Protein AF-A0A8A1M707-F1 (afdb_monomer)

Organism: Ajellomyces capsulatus (NCBI:txid5037)

Mean predicted aligned error: 14.07 Å

pLDDT: mean 77.28, std 23.11, range [34.91, 98.0]

Radius of gyration: 22.22 Å; Cα contacts (8 Å, |Δi|>4): 155; chains: 1; bounding box: 54×35×74 Å

Solvent-accessible surface area (backbone atoms only — not comparable to full-atom values): 10276 Å² total; per-residue (Å²): 144,86,86,86,76,76,74,78,73,70,74,75,63,72,81,80,70,68,80,74,73,81,79,80,71,74,72,90,76,75,74,88,76,77,89,80,77,93,82,87,88,84,88,80,98,75,93,72,82,79,76,52,84,36,64,85,64,36,61,54,48,51,66,61,47,20,67,36,50,56,71,59,46,43,52,51,53,51,47,41,33,69,76,53,28,48,83,27,64,42,47,72,78,51,57,65,58,51,51,50,41,53,47,28,63,78,66,76,47,47,52,57,92,32,72,59,15,48,57,52,17,48,52,52,35,18,47,38,22,4,50,19,37,58,71,70,72,41,88,64,45,83,88,38,77,57,4,57,56,38,18,52,52,37,46,41,27,57,70,70,36,88,59,93,70,77,112

Structure (mmCIF, N/CA/C/O backbone):
data_AF-A0A8A1M707-F1
#
_entry.id   AF-A0A8A1M707-F1
#
loop_
_atom_site.group_PDB
_atom_site.id
_atom_site.type_symbol
_atom_site.label_atom_id
_atom_site.label_alt_id
_atom_site.label_comp_id
_atom_site.label_asym_id
_atom_site.label_entity_id
_atom_site.label_seq_id
_atom_site.pdbx_PDB_ins_code
_atom_site.Cartn_x
_atom_site.Cartn_y
_atom_site.Cartn_z
_atom_site.occupancy
_atom_site.B_iso_or_equiv
_atom_site.auth_seq_id
_atom_site.auth_comp_id
_atom_site.auth_asym_id
_atom_site.auth_atom_id
_atom_site.pdbx_PDB_model_num
ATOM 1 N N . MET A 1 1 ? -24.697 -12.271 -59.886 1.00 50.50 1 MET A N 1
ATOM 2 C CA . MET A 1 1 ? -24.341 -11.002 -59.205 1.00 50.50 1 MET A CA 1
ATOM 3 C C . MET A 1 1 ? -24.352 -11.185 -57.684 1.00 50.50 1 MET A C 1
ATOM 5 O O . MET A 1 1 ? -25.236 -10.692 -57.003 1.00 50.50 1 MET A O 1
ATOM 9 N N . LYS A 1 2 ? -23.391 -11.944 -57.148 1.00 48.56 2 LYS A N 1
ATOM 10 C CA . LYS A 1 2 ? -23.202 -12.210 -55.709 1.00 48.56 2 LYS A CA 1
ATOM 11 C C . LYS A 1 2 ? -21.695 -12.336 -55.477 1.00 48.56 2 LYS A C 1
ATOM 13 O O . LYS A 1 2 ? -21.197 -13.444 -55.373 1.00 48.56 2 LYS A O 1
ATOM 18 N N . LEU A 1 3 ? -20.952 -11.233 -55.577 1.00 46.72 3 LEU A N 1
ATOM 19 C CA . LEU A 1 3 ? -19.499 -11.238 -55.313 1.00 46.72 3 LEU A CA 1
ATOM 20 C C . LEU A 1 3 ? -18.884 -9.840 -55.107 1.00 46.72 3 LEU A C 1
ATOM 22 O O . LEU A 1 3 ? -17.673 -9.692 -55.175 1.00 46.72 3 LEU A O 1
ATOM 26 N N . LEU A 1 4 ? -19.694 -8.810 -54.831 1.00 50.94 4 LEU A N 1
ATOM 27 C CA . LEU A 1 4 ? -19.220 -7.419 -54.717 1.00 50.94 4 LEU A CA 1
ATOM 28 C C . LEU A 1 4 ? -19.603 -6.734 -53.391 1.00 50.94 4 LEU A C 1
ATOM 30 O O . LEU A 1 4 ? -19.707 -5.518 -53.344 1.00 50.94 4 LEU A O 1
ATOM 34 N N . ILE A 1 5 ? -19.825 -7.493 -52.309 1.00 52.97 5 ILE A N 1
ATOM 35 C CA . ILE A 1 5 ? -20.188 -6.929 -50.984 1.00 52.97 5 ILE A CA 1
ATOM 36 C C . ILE A 1 5 ? -19.166 -7.297 -49.883 1.00 52.97 5 ILE A C 1
ATOM 38 O O . ILE A 1 5 ? -19.288 -6.867 -48.745 1.00 52.97 5 ILE A O 1
ATOM 42 N N . ILE A 1 6 ? -18.099 -8.041 -50.200 1.00 51.31 6 ILE A N 1
ATOM 43 C CA . ILE A 1 6 ? -17.113 -8.482 -49.187 1.00 51.31 6 ILE A CA 1
ATOM 44 C C . ILE A 1 6 ? -15.914 -7.517 -49.064 1.00 51.31 6 ILE A C 1
ATOM 46 O O . ILE A 1 6 ? -15.186 -7.561 -48.080 1.00 51.31 6 ILE A O 1
ATOM 50 N N . PHE A 1 7 ? -15.734 -6.572 -49.992 1.00 47.31 7 PHE A N 1
ATOM 51 C CA . PHE A 1 7 ? -14.579 -5.659 -49.966 1.00 47.31 7 PHE A CA 1
ATOM 52 C C . PHE A 1 7 ? -14.793 -4.336 -49.215 1.00 47.31 7 PHE A C 1
ATOM 54 O O . PHE A 1 7 ? -13.838 -3.588 -49.033 1.00 47.31 7 PHE A O 1
ATOM 61 N N . SER A 1 8 ? -16.000 -4.048 -48.722 1.00 45.97 8 SER A N 1
ATOM 62 C CA . SER A 1 8 ? -16.294 -2.765 -48.056 1.00 45.97 8 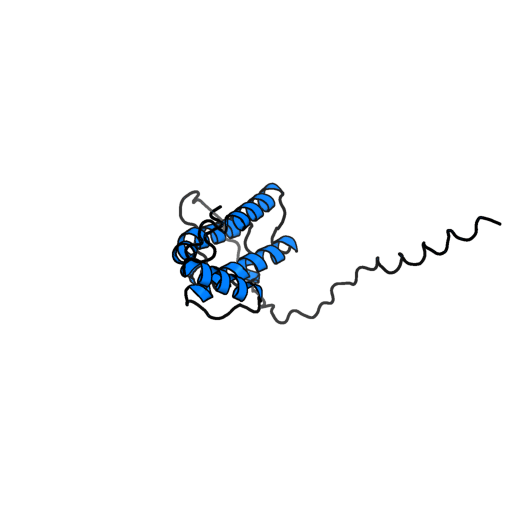SER A CA 1
ATOM 63 C C . SER A 1 8 ? -16.055 -2.762 -46.541 1.00 45.97 8 SER A C 1
ATOM 65 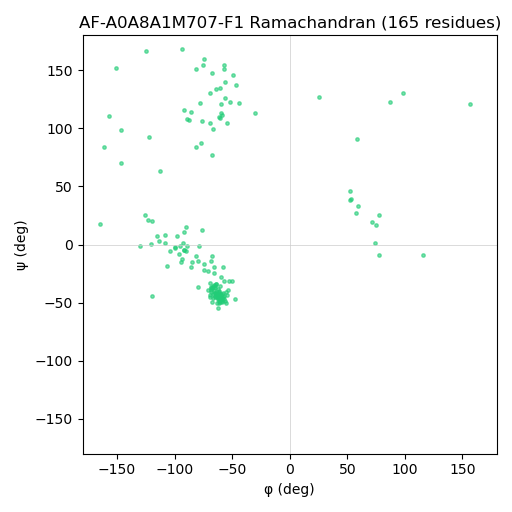O O . SER A 1 8 ? -16.158 -1.708 -45.925 1.00 45.97 8 SER A O 1
ATOM 67 N N . PHE A 1 9 ? -15.728 -3.906 -45.928 1.00 44.91 9 PHE A N 1
ATOM 68 C CA . PHE A 1 9 ? -15.484 -4.000 -44.478 1.00 44.91 9 PHE A CA 1
ATOM 69 C C . PHE A 1 9 ? -14.004 -4.099 -44.082 1.00 44.91 9 PHE A C 1
ATOM 71 O O . PHE A 1 9 ? -13.687 -4.025 -42.900 1.00 44.91 9 PHE A O 1
ATOM 78 N N . VAL A 1 10 ? -13.083 -4.214 -45.044 1.00 47.22 10 VAL A N 1
ATOM 79 C CA . VAL A 1 10 ? -11.639 -4.364 -44.764 1.00 47.22 10 VAL A CA 1
ATOM 80 C C . VAL A 1 10 ? -10.885 -3.026 -44.822 1.00 47.22 10 VAL A C 1
ATOM 82 O O . VAL A 1 10 ? -9.743 -2.931 -44.389 1.00 47.22 10 VAL A O 1
ATOM 85 N N . THR A 1 11 ? -11.519 -1.940 -45.269 1.00 49.41 11 THR A N 1
ATOM 86 C CA . THR A 1 11 ? -10.874 -0.616 -45.342 1.00 49.41 11 THR A CA 1
ATOM 87 C C . THR A 1 11 ? -11.079 0.259 -44.104 1.00 49.41 11 THR A C 1
ATOM 89 O O . THR A 1 11 ? -10.559 1.370 -44.075 1.00 49.41 11 THR A O 1
ATOM 92 N N . LEU A 1 12 ? -11.785 -0.217 -43.067 1.00 47.50 12 LEU A N 1
ATOM 93 C CA . LEU A 1 12 ? -11.987 0.546 -41.823 1.00 47.50 12 LEU A CA 1
ATOM 94 C C . LEU A 1 12 ? -11.057 0.148 -40.663 1.00 47.50 12 LEU A C 1
ATOM 96 O O . LEU A 1 12 ? -11.093 0.787 -39.618 1.00 47.50 12 LEU A O 1
ATOM 100 N N . THR A 1 13 ? -10.198 -0.862 -40.827 1.00 49.47 13 THR A N 1
ATOM 101 C CA . THR A 1 13 ? -9.296 -1.339 -39.756 1.00 49.47 13 THR A CA 1
ATOM 102 C C . THR A 1 13 ? -7.823 -0.984 -39.971 1.00 49.47 13 THR A C 1
ATOM 104 O O . THR A 1 13 ? -6.992 -1.317 -39.133 1.00 49.47 13 THR A O 1
ATOM 107 N N . ALA A 1 14 ? -7.479 -0.271 -41.048 1.00 45.66 14 ALA A N 1
ATOM 108 C CA . ALA A 1 14 ? -6.095 0.139 -41.313 1.00 45.66 14 ALA A CA 1
ATOM 109 C C . ALA A 1 14 ? -5.678 1.444 -40.601 1.00 45.66 14 ALA A C 1
ATOM 111 O O . ALA A 1 14 ? -4.489 1.705 -40.479 1.00 45.66 14 ALA A O 1
ATOM 112 N N . TRP A 1 15 ? -6.625 2.236 -40.082 1.00 43.03 15 TRP A N 1
ATOM 113 C CA . TRP A 1 15 ? -6.329 3.488 -39.363 1.00 43.03 15 TRP A CA 1
ATOM 114 C C . TRP A 1 15 ? -6.254 3.336 -37.834 1.00 43.03 15 TRP A C 1
ATOM 116 O O . TRP A 1 15 ? -5.959 4.302 -37.140 1.00 43.03 15 TRP A O 1
ATOM 126 N N . ALA A 1 16 ? -6.480 2.132 -37.298 1.00 47.78 16 ALA A N 1
ATOM 127 C CA . ALA A 1 16 ? -6.413 1.850 -35.858 1.00 47.78 16 ALA A CA 1
ATOM 128 C C . ALA A 1 16 ? -5.067 1.240 -35.406 1.00 47.78 16 ALA A C 1
ATOM 130 O O . ALA A 1 16 ? -4.935 0.825 -34.260 1.00 47.78 16 ALA A O 1
ATOM 131 N N . LEU A 1 17 ? -4.073 1.163 -36.300 1.00 48.19 17 LEU A N 1
ATOM 132 C CA . LEU A 1 17 ? -2.778 0.508 -36.058 1.00 48.19 17 LEU A CA 1
ATOM 133 C C . LEU A 1 17 ? -1.570 1.430 -36.271 1.00 48.19 17 LEU A C 1
ATOM 135 O O . LEU A 1 17 ? -0.450 0.953 -36.441 1.00 48.19 17 LEU A O 1
ATOM 139 N N . HIS A 1 18 ? -1.764 2.746 -36.222 1.00 48.06 18 HIS A N 1
ATOM 140 C CA . HIS A 1 18 ? -0.638 3.651 -36.028 1.00 48.06 18 HIS A CA 1
ATOM 141 C C . HIS A 1 18 ? -0.420 3.815 -34.522 1.00 48.06 18 HIS A C 1
ATOM 143 O O . HIS A 1 18 ? -1.247 4.461 -33.876 1.00 48.06 18 HIS A O 1
ATOM 149 N N . PRO A 1 19 ? 0.643 3.235 -33.931 1.00 49.72 19 PRO A N 1
ATOM 150 C CA . PRO A 1 19 ? 1.050 3.648 -32.602 1.00 49.72 19 PRO A CA 1
ATOM 151 C C . PRO A 1 19 ? 1.387 5.135 -32.698 1.00 49.72 19 PRO A C 1
ATOM 153 O O . PRO A 1 19 ? 2.310 5.530 -33.412 1.00 49.72 19 PRO A O 1
ATOM 156 N N . LEU A 1 20 ? 0.587 5.967 -32.034 1.00 49.66 20 LEU A N 1
ATOM 157 C CA . LEU A 1 20 ? 0.987 7.338 -31.771 1.00 49.66 20 LEU A CA 1
ATOM 158 C C . LEU A 1 20 ? 2.325 7.256 -31.021 1.00 49.66 20 LEU A C 1
ATOM 160 O O . LEU A 1 20 ? 2.398 6.525 -30.027 1.00 49.66 20 LEU A O 1
ATOM 164 N N . PRO A 1 21 ? 3.390 7.933 -31.487 1.00 51.97 21 PRO A N 1
ATOM 165 C CA . PRO A 1 21 ? 4.579 8.074 -30.665 1.00 51.97 21 PRO A CA 1
ATOM 166 C C . PRO A 1 21 ? 4.145 8.730 -29.348 1.00 51.97 21 PRO A C 1
ATOM 168 O O . PRO A 1 21 ? 3.273 9.607 -29.384 1.00 51.97 21 PRO A O 1
ATOM 171 N N . PRO A 1 22 ? 4.683 8.299 -28.194 1.00 44.97 22 PRO A N 1
ATOM 172 C CA . PRO A 1 22 ? 4.368 8.946 -26.933 1.00 44.97 22 PRO A CA 1
ATOM 173 C C . PRO A 1 22 ? 4.621 10.442 -27.099 1.00 44.97 22 PRO A C 1
ATOM 175 O O . PRO A 1 22 ? 5.696 10.867 -27.524 1.00 44.97 22 PRO A O 1
ATOM 178 N N . GLN A 1 23 ? 3.576 11.226 -26.854 1.00 40.44 23 GLN A N 1
ATOM 179 C CA . GLN A 1 23 ? 3.671 12.668 -26.817 1.00 40.44 23 GLN A CA 1
ATOM 180 C C . GLN A 1 23 ? 4.529 12.992 -25.597 1.00 40.44 23 GLN A C 1
ATOM 182 O O . GLN A 1 23 ? 4.055 12.923 -24.466 1.00 40.44 23 GLN A O 1
ATOM 187 N N . ASP A 1 24 ? 5.810 13.259 -25.848 1.00 48.66 24 ASP A N 1
ATOM 188 C CA . ASP A 1 24 ? 6.776 13.757 -24.875 1.00 48.66 24 ASP A CA 1
ATOM 189 C C . ASP A 1 24 ? 6.363 15.180 -24.489 1.00 48.66 24 ASP A C 1
ATOM 191 O O . ASP A 1 24 ? 6.833 16.191 -25.015 1.00 48.66 24 ASP A O 1
ATOM 195 N N . GLN A 1 25 ? 5.344 15.258 -23.638 1.00 42.78 25 GLN A N 1
ATOM 196 C CA . GLN A 1 25 ? 5.034 16.459 -22.900 1.00 42.78 25 GLN A CA 1
ATOM 197 C C . GLN A 1 25 ? 6.052 16.502 -21.772 1.00 42.78 25 GLN A C 1
ATOM 199 O O . GLN A 1 25 ? 5.810 15.934 -20.712 1.00 42.78 25 GLN A O 1
ATOM 204 N N . GLY A 1 26 ? 7.203 17.105 -22.094 1.00 39.25 26 GLY A N 1
ATOM 205 C CA . GLY A 1 26 ? 8.392 17.186 -21.256 1.00 39.25 26 GLY A CA 1
ATOM 206 C C . GLY A 1 26 ? 8.047 17.198 -19.776 1.00 39.25 26 GLY A C 1
ATOM 207 O O . GLY A 1 26 ? 7.405 18.124 -19.274 1.00 39.25 26 GLY A O 1
ATOM 208 N N . ASP A 1 27 ? 8.452 16.117 -19.128 1.00 41.53 27 ASP A N 1
ATOM 209 C CA . ASP A 1 27 ? 8.302 15.875 -17.711 1.00 41.53 27 ASP A CA 1
ATOM 210 C C . ASP A 1 27 ? 8.914 17.046 -16.924 1.00 41.53 27 ASP A C 1
ATOM 212 O O . ASP A 1 27 ? 10.131 17.200 -16.830 1.00 41.53 27 ASP A O 1
ATOM 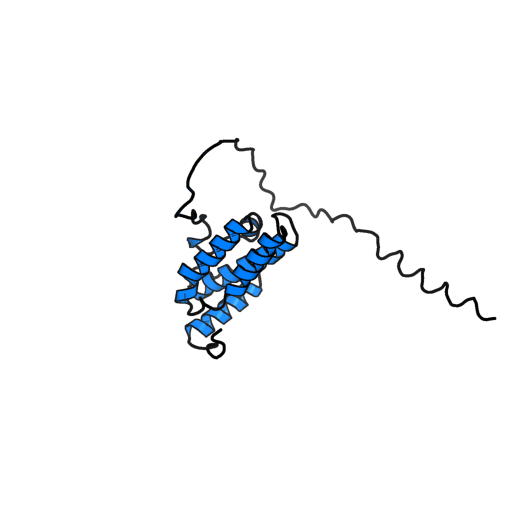216 N N . GLN A 1 28 ? 8.061 17.913 -16.371 1.00 44.41 28 GLN A N 1
ATOM 217 C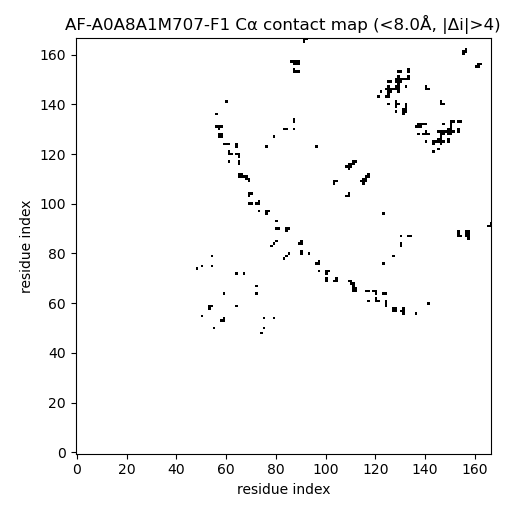 CA . GLN A 1 28 ? 8.494 18.984 -15.469 1.00 44.41 28 GLN A CA 1
ATOM 218 C C . GLN A 1 28 ? 8.840 18.465 -14.062 1.00 44.41 28 GLN A C 1
ATOM 220 O O . GLN A 1 28 ? 9.011 19.269 -13.147 1.00 44.41 28 GLN A O 1
ATOM 225 N N . THR A 1 29 ? 8.962 17.148 -13.868 1.00 41.91 29 THR A N 1
ATOM 226 C CA . THR A 1 29 ? 9.320 16.539 -12.580 1.00 41.91 29 THR A CA 1
ATOM 227 C C . THR A 1 29 ? 10.666 15.808 -12.574 1.00 41.91 29 THR A C 1
ATOM 229 O O . THR A 1 29 ? 11.049 15.252 -11.545 1.00 41.91 29 THR A O 1
ATOM 232 N N . VAL A 1 30 ? 11.465 15.896 -13.646 1.00 36.56 30 VAL A N 1
ATOM 233 C CA . VAL A 1 30 ? 12.825 15.329 -13.652 1.00 36.56 30 VAL A CA 1
ATOM 234 C C . VAL A 1 30 ? 13.797 16.216 -12.870 1.00 36.56 30 VAL A C 1
ATOM 236 O O . VAL A 1 30 ? 14.249 17.258 -13.345 1.00 36.56 30 VAL A O 1
ATOM 239 N N . ILE A 1 31 ? 14.183 15.761 -11.679 1.00 43.22 31 ILE A N 1
ATOM 240 C CA . ILE A 1 31 ? 15.410 16.205 -11.013 1.00 43.22 31 ILE A CA 1
ATOM 241 C C . ILE A 1 31 ? 16.577 15.470 -11.679 1.00 43.22 31 ILE A C 1
ATOM 243 O O . ILE A 1 31 ? 16.627 14.242 -11.690 1.00 43.22 31 ILE A O 1
ATOM 247 N N . THR A 1 32 ? 17.538 16.215 -12.225 1.00 34.97 32 THR A N 1
ATOM 248 C CA . THR A 1 32 ? 18.821 15.663 -12.676 1.00 34.97 32 THR A CA 1
ATOM 249 C C . THR A 1 32 ? 19.563 15.051 -11.489 1.00 34.97 32 THR A C 1
ATOM 251 O O . THR A 1 32 ? 20.042 15.779 -10.617 1.00 34.97 32 THR A O 1
ATOM 254 N N . VAL A 1 33 ? 19.664 13.723 -11.455 1.00 41.38 33 VAL A N 1
ATOM 255 C CA . VAL A 1 33 ? 20.485 12.997 -10.481 1.00 41.38 33 VAL A CA 1
ATOM 256 C C . VAL A 1 33 ? 21.907 12.920 -11.026 1.00 41.38 33 VAL A C 1
ATOM 258 O O . VAL A 1 33 ? 22.153 12.282 -12.048 1.00 41.38 33 VAL A O 1
ATOM 261 N N . ASN A 1 34 ? 22.845 13.581 -10.349 1.00 34.91 34 ASN A N 1
ATOM 262 C CA . ASN A 1 34 ? 24.262 13.324 -10.568 1.00 34.91 34 ASN A CA 1
ATOM 263 C C . ASN A 1 34 ? 24.597 11.932 -10.024 1.00 34.91 34 ASN A C 1
ATOM 265 O O . ASN A 1 34 ? 24.258 11.599 -8.890 1.00 34.91 34 ASN A O 1
ATOM 269 N N . GLU A 1 35 ? 25.263 11.153 -10.866 1.00 44.41 35 GLU A N 1
ATOM 270 C CA . GLU A 1 35 ? 25.795 9.818 -10.613 1.00 44.41 35 GLU A CA 1
ATOM 271 C C . GLU A 1 35 ? 26.495 9.723 -9.244 1.00 44.41 35 GLU A C 1
ATOM 273 O O . GLU A 1 35 ? 27.450 10.452 -8.965 1.00 44.41 35 GLU A O 1
ATOM 278 N N . LEU A 1 36 ? 26.021 8.817 -8.385 1.00 38.03 36 LEU A N 1
ATOM 279 C CA . LEU A 1 36 ? 26.667 8.457 -7.123 1.00 38.03 36 LEU A CA 1
ATOM 280 C C . LEU A 1 36 ? 26.961 6.953 -7.125 1.00 38.03 36 LEU A C 1
ATOM 282 O O . LEU A 1 36 ? 26.112 6.129 -6.809 1.00 38.03 36 LEU A O 1
ATOM 286 N N . ALA A 1 37 ? 28.186 6.682 -7.578 1.00 36.62 37 ALA A N 1
ATOM 287 C CA . ALA A 1 37 ? 29.118 5.588 -7.302 1.00 36.62 37 ALA A CA 1
ATOM 288 C C . ALA A 1 37 ? 28.601 4.212 -6.826 1.00 36.62 37 ALA A C 1
ATOM 290 O O . ALA A 1 37 ? 27.991 4.067 -5.769 1.00 36.62 37 ALA A O 1
ATOM 291 N N . GLU A 1 38 ? 29.048 3.184 -7.559 1.00 40.62 38 GLU A N 1
ATOM 292 C CA . GLU A 1 38 ? 29.176 1.788 -7.127 1.00 40.62 38 GLU A CA 1
ATOM 293 C C . GLU A 1 38 ? 29.851 1.639 -5.751 1.00 40.62 38 GLU A C 1
ATOM 295 O O . GLU A 1 38 ? 30.906 2.219 -5.483 1.00 40.62 38 GLU A O 1
ATOM 300 N N . GLY A 1 39 ? 29.291 0.754 -4.923 1.00 35.81 39 GLY A N 1
ATOM 301 C CA . GLY A 1 39 ? 29.905 0.267 -3.692 1.00 35.81 39 GLY A CA 1
ATOM 302 C C . GLY A 1 39 ? 29.322 -1.085 -3.283 1.00 35.81 39 GLY A C 1
ATOM 303 O O . GLY A 1 39 ? 28.158 -1.192 -2.923 1.00 35.81 39 GLY A O 1
ATOM 304 N N . THR A 1 40 ? 30.151 -2.116 -3.388 1.00 38.62 40 THR A N 1
ATOM 305 C CA . THR A 1 40 ? 29.900 -3.548 -3.180 1.00 38.62 40 THR A CA 1
ATOM 306 C C . THR A 1 40 ? 29.778 -3.996 -1.711 1.00 38.62 40 THR A C 1
ATOM 308 O O . THR A 1 40 ? 30.500 -3.482 -0.860 1.00 38.62 40 THR A O 1
ATOM 311 N N . ASN A 1 41 ? 29.042 -5.104 -1.526 1.00 41.97 41 ASN A N 1
ATOM 312 C CA . ASN A 1 41 ? 29.206 -6.213 -0.559 1.00 41.97 41 ASN A CA 1
ATOM 313 C C . ASN A 1 41 ? 28.398 -6.278 0.758 1.00 41.97 41 ASN A C 1
ATOM 315 O O . ASN A 1 41 ? 28.445 -5.399 1.610 1.00 41.97 41 ASN A O 1
ATOM 319 N N . ASP A 1 42 ? 27.833 -7.485 0.892 1.00 38.69 42 ASP A N 1
ATOM 320 C CA . ASP A 1 42 ? 27.721 -8.387 2.046 1.00 38.69 42 ASP A CA 1
ATOM 321 C C . ASP A 1 42 ? 26.580 -8.307 3.075 1.00 38.69 42 ASP A C 1
ATOM 323 O O . ASP A 1 42 ? 26.382 -7.341 3.806 1.00 38.69 42 ASP A O 1
ATOM 327 N N . ASP A 1 43 ? 25.923 -9.473 3.155 1.00 37.94 43 ASP A N 1
ATOM 328 C CA . ASP A 1 43 ? 25.496 -10.192 4.352 1.00 37.94 43 ASP A CA 1
ATOM 329 C C . ASP A 1 43 ? 24.560 -9.488 5.334 1.00 37.94 43 ASP A C 1
ATOM 331 O O . ASP A 1 43 ? 24.989 -8.938 6.342 1.00 37.94 43 ASP A O 1
ATOM 335 N N . ASN A 1 44 ? 23.246 -9.655 5.125 1.00 35.72 44 ASN A N 1
ATOM 336 C CA . ASN A 1 44 ? 22.305 -9.909 6.227 1.00 35.72 44 ASN A CA 1
ATOM 337 C C . ASN A 1 44 ? 20.978 -10.505 5.730 1.00 35.72 44 ASN A C 1
ATOM 339 O O . ASN A 1 44 ? 19.959 -9.839 5.551 1.00 35.72 44 ASN A O 1
ATOM 343 N N . PHE A 1 45 ? 20.992 -11.823 5.550 1.00 43.56 45 PHE A N 1
ATOM 344 C CA . PHE A 1 45 ? 19.803 -12.664 5.476 1.00 43.56 45 PHE A CA 1
ATOM 345 C C . PHE A 1 45 ? 19.327 -12.963 6.911 1.00 43.56 45 PHE A C 1
ATOM 347 O O . PHE A 1 45 ? 19.754 -13.957 7.482 1.00 43.56 45 PHE A O 1
ATOM 354 N N . TYR A 1 46 ? 18.540 -12.050 7.507 1.00 37.22 46 TYR A N 1
ATOM 355 C CA . TYR A 1 46 ? 17.511 -12.214 8.567 1.00 37.22 46 TYR A CA 1
ATOM 356 C C . TYR A 1 46 ? 17.308 -10.879 9.329 1.00 37.22 46 TYR A C 1
ATOM 358 O O . TYR A 1 46 ? 18.211 -10.417 10.015 1.00 37.22 46 TYR A O 1
ATOM 366 N N . GLY A 1 47 ? 16.087 -10.322 9.331 1.00 39.53 47 GLY A N 1
ATOM 367 C CA . GLY A 1 47 ? 15.534 -9.742 10.571 1.00 39.53 47 GLY A CA 1
ATOM 368 C C . GLY A 1 47 ? 15.238 -8.241 10.691 1.00 39.53 47 GLY A C 1
ATOM 369 O O . GLY A 1 47 ? 14.566 -7.881 11.651 1.00 39.53 47 GLY A O 1
ATOM 370 N N . THR A 1 48 ? 15.625 -7.368 9.762 1.00 37.69 48 THR A N 1
ATOM 371 C CA . THR A 1 48 ? 15.187 -5.956 9.776 1.00 37.69 48 THR A CA 1
ATOM 372 C C . THR A 1 48 ? 15.046 -5.462 8.345 1.00 37.69 48 THR A C 1
ATOM 374 O O . THR A 1 48 ? 16.045 -5.102 7.726 1.00 37.69 48 THR A O 1
ATOM 377 N N . ASN A 1 49 ? 13.829 -5.444 7.791 1.00 43.97 49 ASN A N 1
ATOM 378 C CA . ASN A 1 49 ? 13.605 -4.624 6.601 1.00 43.97 49 ASN A CA 1
ATOM 379 C C . ASN A 1 49 ? 13.922 -3.187 7.010 1.00 43.97 49 ASN A C 1
ATOM 381 O O . ASN A 1 49 ? 13.293 -2.720 7.967 1.00 43.97 49 ASN A O 1
ATOM 385 N N . PRO A 1 50 ? 14.879 -2.495 6.370 1.00 47.78 50 PRO A N 1
ATOM 386 C CA . PRO A 1 50 ? 15.007 -1.071 6.592 1.00 47.78 50 PRO A CA 1
ATOM 387 C C . PRO A 1 50 ? 13.662 -0.469 6.199 1.00 47.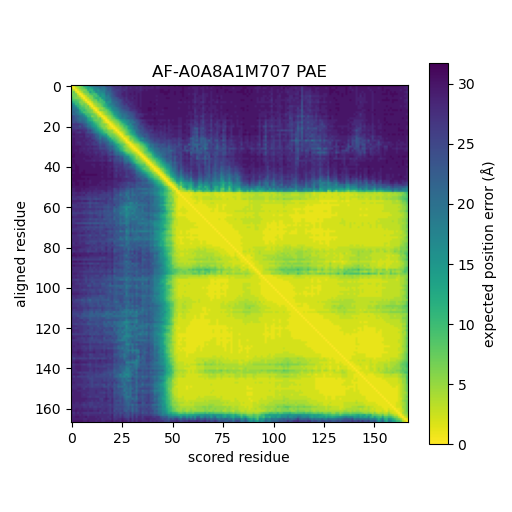78 50 PRO A C 1
ATOM 389 O O . PRO A 1 50 ? 13.234 -0.554 5.049 1.00 47.78 50 PRO A O 1
ATOM 392 N N . VAL A 1 51 ? 12.948 0.027 7.203 1.00 55.50 51 VAL A N 1
ATOM 393 C CA . VAL A 1 51 ? 11.781 0.861 6.990 1.00 55.50 51 VAL A CA 1
ATOM 394 C C . VAL A 1 51 ? 12.318 2.069 6.239 1.00 55.50 51 VAL A C 1
ATOM 396 O O . VAL A 1 51 ? 13.119 2.829 6.782 1.00 55.50 51 VAL A O 1
ATOM 399 N N . ASP A 1 52 ? 11.975 2.169 4.959 1.00 67.25 52 ASP A N 1
ATOM 400 C CA . ASP A 1 52 ? 12.401 3.297 4.144 1.00 67.25 52 ASP A CA 1
ATOM 401 C C . ASP A 1 52 ? 11.697 4.559 4.658 1.00 67.25 52 ASP A C 1
ATOM 403 O O . ASP A 1 52 ? 10.575 4.477 5.166 1.00 67.25 52 ASP A O 1
ATOM 407 N N . GLY A 1 53 ? 12.337 5.726 4.568 1.00 75.00 53 GLY A N 1
ATOM 408 C CA . GLY A 1 53 ? 11.936 6.909 5.350 1.00 75.00 53 GLY A CA 1
ATOM 409 C C . GLY A 1 53 ? 10.455 7.309 5.225 1.00 75.00 53 GLY A C 1
ATOM 410 O O . GLY A 1 53 ? 9.859 7.788 6.188 1.00 75.00 53 GLY A O 1
ATOM 411 N N . CYS A 1 54 ? 9.831 7.057 4.070 1.00 89.31 54 CYS A N 1
ATOM 412 C CA . CYS A 1 54 ? 8.429 7.388 3.804 1.00 89.31 54 CYS A CA 1
ATOM 413 C C . CYS A 1 54 ? 7.404 6.392 4.394 1.00 89.31 54 CYS A C 1
ATOM 415 O O . CYS A 1 54 ? 6.213 6.705 4.475 1.00 89.31 54 CYS A O 1
ATOM 417 N N . TRP A 1 55 ? 7.830 5.197 4.823 1.00 91.94 55 TRP A N 1
ATOM 418 C CA . TRP A 1 55 ? 6.932 4.143 5.314 1.00 91.94 55 TRP A CA 1
ATOM 419 C C . TRP A 1 55 ? 6.340 4.495 6.680 1.00 91.94 55 TRP A C 1
ATOM 421 O O . TRP A 1 55 ? 5.168 4.222 6.940 1.00 91.94 55 TRP A O 1
ATOM 431 N N . GLU A 1 56 ? 7.134 5.104 7.566 1.00 87.69 56 GLU A N 1
ATOM 432 C CA . GLU A 1 56 ? 6.681 5.446 8.919 1.00 87.69 56 GLU A CA 1
ATOM 433 C C . GLU A 1 56 ? 5.634 6.558 8.922 1.00 87.69 56 GLU A C 1
ATOM 435 O O . GLU A 1 56 ? 4.735 6.578 9.767 1.00 87.69 56 GLU A O 1
ATOM 440 N N . THR A 1 57 ? 5.754 7.486 7.980 1.00 89.38 57 THR A N 1
ATOM 441 C CA . THR A 1 57 ? 4.838 8.615 7.829 1.00 89.38 57 THR A CA 1
ATOM 442 C C . THR A 1 57 ? 3.687 8.316 6.872 1.00 89.38 57 THR A C 1
ATOM 444 O O . THR A 1 57 ? 2.774 9.135 6.775 1.00 89.38 57 THR A O 1
ATOM 447 N N . LEU A 1 58 ? 3.690 7.143 6.217 1.00 93.62 58 LEU A N 1
ATOM 448 C CA . LEU A 1 58 ? 2.725 6.761 5.178 1.00 93.62 58 LEU A CA 1
ATOM 449 C C . LEU A 1 58 ? 2.629 7.817 4.064 1.00 93.62 58 LEU A C 1
ATOM 451 O O . LEU A 1 58 ? 1.546 8.152 3.575 1.00 93.62 58 LEU A O 1
ATOM 455 N N . ASP A 1 59 ? 3.788 8.367 3.703 1.00 94.19 59 ASP A N 1
ATOM 456 C CA . ASP A 1 59 ? 3.933 9.490 2.778 1.00 94.19 59 ASP A CA 1
ATOM 457 C C . ASP A 1 59 ? 4.760 9.117 1.544 1.00 94.19 59 ASP A C 1
ATOM 459 O O . ASP A 1 59 ? 5.258 9.999 0.851 1.00 94.19 59 ASP A O 1
ATOM 463 N N . CYS A 1 60 ? 4.901 7.825 1.227 1.00 95.38 60 CYS A N 1
ATOM 464 C CA . CYS A 1 60 ? 5.597 7.443 0.001 1.00 95.38 60 CYS A CA 1
ATOM 465 C C . CYS A 1 60 ? 4.850 8.030 -1.204 1.00 95.38 60 CYS A C 1
ATOM 467 O O . CYS A 1 60 ? 3.619 7.994 -1.285 1.00 95.38 60 CYS A O 1
ATOM 469 N N . SER A 1 61 ? 5.573 8.612 -2.139 1.00 94.62 61 SER A N 1
ATOM 470 C CA . SER A 1 61 ? 5.032 9.037 -3.422 1.00 94.62 61 SER A CA 1
ATOM 471 C C . SER A 1 61 ? 4.779 7.830 -4.324 1.00 94.62 61 SER A C 1
ATOM 473 O O . SER A 1 61 ? 5.379 6.762 -4.156 1.00 94.62 61 SER A O 1
ATOM 475 N N . LEU A 1 62 ? 3.918 8.008 -5.328 1.00 95.69 62 LEU A N 1
ATOM 476 C CA . LEU A 1 62 ? 3.748 7.044 -6.410 1.00 95.69 62 LEU A CA 1
ATOM 477 C C . LEU A 1 62 ? 5.094 6.581 -6.985 1.00 95.69 62 LEU A C 1
ATOM 479 O O . LEU A 1 62 ? 5.299 5.381 -7.128 1.00 95.69 62 LEU A O 1
ATOM 483 N N . THR A 1 63 ? 6.007 7.512 -7.273 1.00 94.12 63 THR A N 1
ATOM 484 C CA . THR A 1 63 ? 7.314 7.214 -7.877 1.00 94.12 63 THR A CA 1
ATOM 485 C C . THR A 1 63 ? 8.200 6.385 -6.951 1.00 94.12 63 THR A C 1
ATOM 487 O O . THR A 1 63 ? 8.818 5.427 -7.406 1.00 94.12 63 THR A O 1
ATOM 490 N N . GLU A 1 64 ? 8.228 6.689 -5.650 1.00 95.00 64 GLU A N 1
ATOM 491 C CA . GLU A 1 64 ? 8.983 5.888 -4.676 1.00 95.00 64 GLU A CA 1
ATOM 492 C C . GLU A 1 64 ? 8.440 4.461 -4.589 1.00 95.00 64 GLU A C 1
ATOM 494 O O . GLU A 1 64 ? 9.215 3.509 -4.591 1.00 95.00 64 GLU A O 1
ATOM 499 N N . ILE A 1 65 ? 7.113 4.287 -4.578 1.00 96.31 65 ILE A N 1
ATOM 500 C CA . ILE A 1 65 ? 6.509 2.948 -4.570 1.00 96.31 65 ILE A CA 1
ATOM 501 C C . ILE A 1 65 ? 6.759 2.222 -5.896 1.00 96.31 65 ILE A C 1
ATOM 503 O O . ILE A 1 65 ? 7.019 1.017 -5.896 1.00 96.31 65 ILE A O 1
ATOM 507 N N . GLU A 1 66 ? 6.660 2.922 -7.026 1.00 96.38 66 GLU A N 1
ATOM 508 C CA . GLU A 1 66 ? 6.876 2.382 -8.371 1.00 96.38 66 GLU A CA 1
ATOM 509 C C . GLU A 1 66 ? 8.301 1.840 -8.524 1.00 96.38 66 GLU A C 1
ATOM 511 O O . GLU A 1 66 ? 8.472 0.712 -8.988 1.00 96.38 66 GLU A O 1
ATOM 516 N N . ALA A 1 67 ? 9.288 2.575 -8.007 1.00 94.75 67 ALA A N 1
ATOM 517 C CA . ALA A 1 67 ? 10.689 2.175 -7.996 1.00 94.75 67 ALA A CA 1
ATOM 518 C C . ALA A 1 67 ? 10.975 0.944 -7.114 1.00 94.75 67 ALA A C 1
ATOM 520 O O . ALA A 1 67 ? 11.992 0.272 -7.306 1.00 94.75 67 ALA A O 1
ATOM 521 N N . MET A 1 68 ? 10.091 0.605 -6.164 1.00 94.25 68 MET A N 1
ATOM 522 C CA . MET A 1 68 ? 10.255 -0.599 -5.346 1.00 94.25 68 MET A CA 1
ATOM 523 C C . MET A 1 68 ? 10.181 -1.862 -6.203 1.00 94.25 68 MET A C 1
ATOM 525 O O . MET A 1 68 ? 9.230 -2.082 -6.959 1.00 94.25 68 MET A O 1
ATOM 529 N N . SER A 1 69 ? 11.125 -2.774 -5.965 1.00 93.56 69 SER A N 1
ATOM 530 C CA . SER A 1 69 ? 10.985 -4.163 -6.397 1.00 93.56 69 SER A CA 1
ATOM 531 C C . SER A 1 69 ? 9.707 -4.786 -5.809 1.00 93.56 69 SER A C 1
ATOM 533 O O . SER A 1 69 ? 9.247 -4.385 -4.736 1.00 93.56 69 SER A O 1
ATOM 535 N N . MET A 1 70 ? 9.137 -5.803 -6.468 1.00 94.38 70 MET A N 1
ATOM 536 C CA . MET A 1 70 ? 7.985 -6.529 -5.911 1.00 94.38 70 MET A CA 1
ATOM 537 C C . MET A 1 70 ? 8.248 -7.074 -4.490 1.00 94.38 70 MET A C 1
ATOM 539 O O . MET A 1 70 ? 7.382 -6.878 -3.638 1.00 94.38 70 MET A O 1
ATOM 543 N N . PRO A 1 71 ? 9.417 -7.678 -4.175 1.00 94.75 71 PRO A N 1
ATOM 544 C CA . PRO A 1 71 ? 9.761 -8.039 -2.798 1.00 94.75 71 PRO A CA 1
ATOM 545 C C . PRO A 1 71 ? 9.707 -6.860 -1.818 1.00 94.75 71 PRO A C 1
ATOM 547 O O . PRO A 1 71 ? 9.033 -6.953 -0.798 1.00 94.75 71 PRO A O 1
ATOM 550 N N . SER A 1 72 ? 10.345 -5.729 -2.135 1.00 94.06 72 SER A N 1
ATOM 551 C CA . SER A 1 72 ? 10.339 -4.541 -1.265 1.00 94.06 72 SER A CA 1
ATOM 552 C C . SER A 1 72 ? 8.922 -3.998 -1.057 1.00 94.06 72 SER A C 1
ATOM 554 O O . SER A 1 72 ? 8.537 -3.656 0.059 1.00 94.06 72 SER A O 1
ATOM 556 N N . ARG A 1 73 ? 8.107 -3.988 -2.118 1.00 95.19 73 ARG A N 1
ATOM 557 C CA . ARG A 1 73 ? 6.707 -3.556 -2.060 1.00 95.19 73 ARG A CA 1
ATOM 558 C C . ARG A 1 73 ? 5.844 -4.501 -1.218 1.00 95.19 73 ARG A C 1
ATOM 560 O O . ARG A 1 73 ? 4.945 -4.037 -0.521 1.00 95.19 73 ARG A O 1
ATOM 567 N N . LEU A 1 74 ? 6.113 -5.810 -1.254 1.00 95.25 74 LEU A N 1
ATOM 568 C CA . LEU A 1 74 ? 5.450 -6.784 -0.381 1.00 95.25 74 LEU A CA 1
ATOM 569 C C . LEU A 1 74 ? 5.766 -6.502 1.088 1.00 95.25 74 LEU A C 1
ATOM 571 O O . LEU A 1 74 ? 4.863 -6.510 1.922 1.00 95.25 74 LEU A O 1
ATOM 575 N N . GLU A 1 75 ? 7.029 -6.226 1.399 1.00 93.56 75 GLU A N 1
ATOM 576 C CA . GLU A 1 75 ? 7.442 -5.888 2.759 1.00 93.56 75 GLU A CA 1
ATOM 577 C C . GLU A 1 75 ? 6.816 -4.572 3.238 1.00 93.56 75 GLU A C 1
ATOM 579 O O . GLU A 1 75 ? 6.380 -4.499 4.387 1.00 93.56 75 GLU A O 1
ATOM 584 N N . PHE A 1 76 ? 6.637 -3.584 2.354 1.00 93.88 76 PHE A N 1
ATOM 585 C CA . PHE A 1 76 ? 5.898 -2.362 2.685 1.00 93.88 76 PHE A CA 1
ATOM 586 C C . PHE A 1 76 ? 4.433 -2.644 3.040 1.00 93.88 76 PHE A C 1
ATOM 588 O O . PHE A 1 76 ? 3.928 -2.179 4.064 1.00 93.88 76 PHE A O 1
ATOM 595 N N . VAL A 1 77 ? 3.746 -3.453 2.230 1.00 93.50 77 VAL A N 1
ATOM 596 C CA . VAL A 1 77 ? 2.350 -3.839 2.488 1.00 93.50 77 VAL A CA 1
ATOM 597 C C . VAL A 1 77 ? 2.222 -4.599 3.811 1.00 93.50 77 VAL A C 1
ATOM 599 O O . VAL A 1 77 ? 1.332 -4.292 4.607 1.00 93.50 77 VAL A O 1
ATOM 602 N N . LYS A 1 78 ? 3.132 -5.538 4.096 1.00 91.62 78 LYS A N 1
ATOM 603 C CA . LYS A 1 78 ? 3.161 -6.258 5.378 1.00 91.62 78 LYS A CA 1
ATOM 604 C C . LYS A 1 78 ? 3.430 -5.328 6.557 1.00 91.62 78 LYS A C 1
ATOM 606 O O . LYS A 1 78 ? 2.788 -5.473 7.599 1.00 91.62 78 LYS A O 1
ATOM 611 N N . TYR A 1 79 ? 4.345 -4.371 6.396 1.00 91.38 79 TYR A N 1
ATOM 612 C CA . TYR A 1 79 ? 4.625 -3.355 7.408 1.00 91.38 79 TYR A CA 1
ATOM 613 C C . TYR A 1 79 ? 3.364 -2.542 7.722 1.00 91.38 79 TYR A C 1
ATOM 615 O O . TYR A 1 79 ? 2.990 -2.432 8.890 1.00 91.38 79 TYR A O 1
ATOM 623 N N . MET A 1 80 ? 2.659 -2.041 6.701 1.00 91.69 80 MET A N 1
ATOM 624 C CA . MET A 1 80 ? 1.399 -1.319 6.898 1.00 91.69 80 MET A CA 1
ATOM 625 C C . MET A 1 80 ? 0.354 -2.183 7.607 1.00 91.69 80 MET A C 1
ATOM 627 O O . MET A 1 80 ? -0.232 -1.733 8.592 1.00 91.69 80 MET A O 1
ATOM 631 N N . SER A 1 81 ? 0.152 -3.423 7.148 1.00 88.94 81 SER A N 1
ATOM 632 C CA . SER A 1 81 ? -0.806 -4.357 7.752 1.00 88.94 81 SER A CA 1
ATOM 633 C C . SER A 1 81 ? -0.531 -4.571 9.244 1.00 88.94 81 SER A C 1
ATOM 635 O O . SER A 1 81 ? -1.421 -4.383 10.074 1.00 88.94 81 SER A O 1
ATOM 637 N N . THR A 1 82 ? 0.729 -4.850 9.585 1.00 87.00 82 THR A N 1
ATOM 638 C CA . THR A 1 82 ? 1.157 -5.160 10.956 1.00 87.00 82 THR A CA 1
ATOM 639 C C . THR A 1 82 ? 1.089 -3.947 11.882 1.00 87.00 82 THR A C 1
ATOM 641 O O . THR A 1 82 ? 0.625 -4.060 13.011 1.00 87.00 82 THR A O 1
ATOM 644 N N . TRP A 1 83 ? 1.568 -2.784 11.432 1.00 86.81 83 TRP A N 1
ATOM 645 C CA . TRP A 1 83 ? 1.853 -1.661 12.336 1.00 86.81 83 TRP A CA 1
ATOM 646 C C . TRP A 1 83 ? 0.863 -0.506 12.249 1.00 86.81 83 TRP A C 1
ATOM 648 O O . TRP A 1 83 ? 0.824 0.335 13.145 1.00 86.81 83 TRP A O 1
ATOM 658 N N . ARG A 1 84 ? 0.085 -0.416 11.168 1.00 88.75 84 ARG A N 1
ATOM 659 C CA . ARG A 1 84 ? -0.785 0.739 10.900 1.00 88.75 84 ARG A CA 1
ATOM 660 C C . ARG A 1 84 ? -2.248 0.339 10.819 1.00 88.75 84 ARG A C 1
ATOM 662 O O . ARG A 1 84 ? -3.093 1.010 11.404 1.00 88.75 84 ARG A O 1
ATOM 669 N N . LEU A 1 85 ? -2.548 -0.755 10.125 1.00 87.94 85 LEU A N 1
ATOM 670 C CA . LEU A 1 85 ? -3.926 -1.123 9.799 1.00 87.94 85 LEU A CA 1
ATOM 671 C C . LEU A 1 85 ? -4.629 -1.924 10.904 1.00 87.94 85 LEU A C 1
ATOM 673 O O . LEU A 1 85 ? -5.860 -1.925 10.959 1.00 87.94 85 LEU A O 1
ATOM 677 N N . ASP A 1 86 ? -3.882 -2.536 11.824 1.00 86.75 86 ASP A N 1
ATOM 678 C CA . ASP A 1 86 ? -4.450 -3.176 13.018 1.00 86.75 86 ASP A CA 1
ATOM 679 C C . ASP A 1 86 ? -5.194 -2.168 13.919 1.00 86.75 86 ASP A C 1
ATOM 681 O O . ASP A 1 86 ? -6.333 -2.390 14.338 1.00 86.75 86 ASP A O 1
ATOM 685 N N . VAL A 1 87 ? -4.620 -0.969 14.087 1.00 86.94 87 VAL A N 1
ATOM 686 C CA . VAL A 1 87 ? -5.252 0.161 14.800 1.00 86.94 87 VAL A CA 1
ATOM 687 C C . VAL A 1 87 ? -6.576 0.580 14.141 1.00 86.94 87 VAL A C 1
ATOM 689 O O . VAL A 1 87 ? -7.484 1.071 14.810 1.00 86.94 87 VAL A O 1
ATOM 692 N N . LEU A 1 88 ? -6.707 0.355 12.831 1.00 89.56 88 LEU A N 1
ATOM 693 C CA . LEU A 1 88 ? -7.905 0.637 12.034 1.00 89.56 88 LEU A CA 1
ATOM 694 C C . LEU A 1 88 ? -8.860 -0.565 11.944 1.00 89.56 88 LEU A C 1
ATOM 696 O O . LEU A 1 88 ? -9.789 -0.545 11.137 1.00 89.56 88 LEU A O 1
ATOM 700 N N . GLN A 1 89 ? -8.635 -1.621 12.737 1.00 89.69 89 GLN A N 1
ATOM 701 C CA . GLN A 1 89 ? -9.452 -2.843 12.762 1.00 89.69 89 GLN A CA 1
ATOM 702 C C . GLN A 1 89 ? -9.644 -3.451 11.365 1.00 89.69 89 GLN A C 1
ATOM 704 O O . GLN A 1 89 ? -10.736 -3.893 10.991 1.00 89.69 89 GLN A O 1
ATOM 709 N N . SER A 1 90 ? -8.590 -3.395 10.549 1.00 89.25 90 SER A N 1
ATOM 710 C CA . SER A 1 90 ? -8.670 -3.762 9.136 1.00 89.25 90 SER A CA 1
ATOM 711 C C . SER A 1 90 ? -7.589 -4.747 8.689 1.00 89.25 90 SER A C 1
ATOM 713 O O . SER A 1 90 ? -7.599 -5.109 7.522 1.00 89.25 90 SER A O 1
ATOM 715 N N . SER A 1 91 ? -6.668 -5.182 9.558 1.00 84.19 91 SER A N 1
ATOM 716 C CA . SER A 1 91 ? -5.471 -5.975 9.203 1.00 84.19 91 SER A CA 1
ATOM 717 C C . SER A 1 91 ? -5.741 -7.209 8.317 1.00 84.19 91 SER A C 1
ATOM 719 O O . SER A 1 91 ? -4.928 -7.529 7.452 1.00 84.19 91 SER A O 1
ATOM 721 N N . ASP A 1 92 ? -6.909 -7.837 8.445 1.00 80.88 92 ASP A N 1
ATOM 722 C CA . ASP A 1 92 ? -7.379 -8.997 7.672 1.00 80.88 92 ASP A CA 1
ATOM 723 C C . ASP A 1 92 ? -7.823 -8.678 6.224 1.00 80.88 92 ASP A C 1
ATOM 725 O O . ASP A 1 92 ? -7.914 -9.561 5.372 1.00 80.88 92 ASP A O 1
ATOM 729 N N . GLN A 1 93 ? -8.078 -7.411 5.892 1.00 81.56 93 GLN A N 1
ATOM 730 C CA . GLN A 1 93 ? -8.733 -7.016 4.635 1.00 81.56 93 GLN A CA 1
ATOM 731 C C . GLN A 1 93 ? -7.767 -6.773 3.461 1.00 81.56 93 GLN A C 1
ATOM 733 O O . GLN A 1 93 ? -8.205 -6.467 2.349 1.00 81.56 93 GLN A O 1
ATOM 738 N N . PHE A 1 94 ? -6.452 -6.907 3.670 1.00 82.25 94 PHE A N 1
ATOM 739 C CA . PHE A 1 94 ? -5.437 -6.480 2.689 1.00 82.25 94 PHE A CA 1
ATOM 740 C C . PHE A 1 94 ? -4.623 -7.607 2.075 1.00 82.25 94 PHE A C 1
ATOM 742 O O . PHE A 1 94 ? -3.769 -7.347 1.225 1.00 82.25 94 PHE A O 1
ATOM 749 N N . HIS A 1 95 ? -4.926 -8.861 2.410 1.00 87.88 95 HIS A N 1
ATOM 750 C CA . HIS A 1 95 ? -4.234 -10.017 1.842 1.00 87.88 95 HIS A CA 1
ATOM 751 C C . HIS A 1 95 ? -4.319 -10.082 0.308 1.00 87.88 95 HIS A C 1
ATOM 753 O O . HIS A 1 95 ? -3.478 -10.714 -0.328 1.00 87.88 95 HIS A O 1
ATOM 759 N N . ILE A 1 96 ? -5.277 -9.386 -0.321 1.00 90.06 96 ILE A N 1
ATOM 760 C CA . ILE A 1 96 ? -5.340 -9.265 -1.782 1.00 90.06 96 ILE A CA 1
ATOM 761 C C . ILE A 1 96 ? -4.138 -8.513 -2.375 1.00 90.06 96 ILE A C 1
ATOM 763 O O . ILE A 1 96 ? -3.681 -8.874 -3.461 1.00 90.06 96 ILE A O 1
ATOM 767 N N . PHE A 1 97 ? -3.587 -7.518 -1.671 1.00 94.25 97 PHE A N 1
ATOM 768 C CA . PHE A 1 97 ? -2.370 -6.823 -2.101 1.00 94.25 97 PHE A CA 1
ATOM 769 C C . PHE A 1 97 ? -1.177 -7.774 -2.044 1.00 94.25 97 PHE A C 1
ATOM 771 O O . PHE A 1 97 ? -0.477 -7.945 -3.040 1.00 94.25 97 PHE A O 1
ATOM 778 N N . GLU A 1 98 ? -1.000 -8.475 -0.921 1.00 94.38 98 GLU A N 1
ATOM 779 C CA . GLU A 1 98 ? 0.057 -9.479 -0.767 1.00 94.38 98 GLU A CA 1
ATOM 780 C C . GLU A 1 98 ? -0.045 -10.581 -1.832 1.00 94.38 98 GLU A C 1
ATOM 782 O O . GLU A 1 98 ? 0.945 -10.927 -2.478 1.00 94.38 98 GLU A O 1
ATOM 787 N N . ALA A 1 99 ? -1.254 -11.097 -2.074 1.00 94.25 99 ALA A N 1
ATOM 788 C CA . ALA A 1 99 ? -1.506 -12.135 -3.068 1.00 94.25 99 ALA A CA 1
ATOM 789 C C . ALA A 1 99 ? -1.237 -11.657 -4.503 1.00 94.25 99 ALA A C 1
ATOM 791 O O . ALA A 1 99 ? -0.708 -12.424 -5.313 1.00 94.25 99 ALA A O 1
ATOM 792 N N . THR A 1 100 ? -1.570 -10.401 -4.818 1.00 96.44 100 THR A N 1
ATOM 793 C CA . THR A 1 100 ? -1.300 -9.797 -6.131 1.00 96.44 100 THR A CA 1
ATOM 794 C C . THR A 1 100 ? 0.200 -9.644 -6.359 1.00 96.44 100 THR A C 1
ATOM 796 O O . THR A 1 100 ? 0.702 -10.067 -7.400 1.00 96.44 100 THR A O 1
ATOM 799 N N . ILE A 1 101 ? 0.942 -9.145 -5.366 1.00 96.56 101 ILE A N 1
ATOM 800 C CA . ILE A 1 101 ? 2.404 -9.036 -5.447 1.00 96.56 101 ILE A CA 1
ATOM 801 C C . ILE A 1 101 ? 3.043 -10.424 -5.570 1.00 96.56 101 ILE A C 1
ATOM 803 O O . ILE A 1 101 ? 3.881 -10.646 -6.441 1.00 96.56 101 ILE A O 1
ATOM 807 N N . ALA A 1 102 ? 2.602 -11.400 -4.770 1.00 96.12 102 ALA A N 1
ATOM 808 C CA . ALA A 1 102 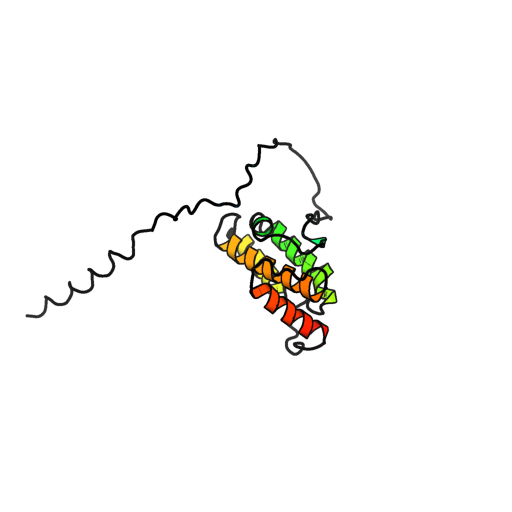? 3.083 -12.777 -4.869 1.00 96.12 102 ALA A CA 1
ATOM 809 C C . ALA A 1 102 ? 2.794 -13.391 -6.250 1.00 96.12 102 ALA A C 1
ATOM 811 O O . ALA A 1 102 ? 3.597 -14.161 -6.781 1.00 96.12 102 ALA A O 1
ATOM 812 N N . PHE A 1 103 ? 1.656 -13.056 -6.863 1.00 96.88 103 PHE A N 1
ATOM 813 C CA . PHE A 1 103 ? 1.362 -13.441 -8.239 1.00 96.88 103 PHE A CA 1
ATOM 814 C C . PHE A 1 103 ? 2.329 -12.787 -9.235 1.00 96.88 103 PHE A C 1
ATOM 816 O O . PHE A 1 103 ? 2.861 -13.504 -10.081 1.00 96.88 103 PHE A O 1
ATOM 823 N N . PHE A 1 104 ? 2.607 -11.487 -9.107 1.00 97.56 104 PHE A N 1
ATOM 824 C CA . PHE A 1 104 ? 3.577 -10.780 -9.949 1.00 97.56 104 PHE A CA 1
ATOM 825 C C . PHE A 1 104 ? 4.978 -11.385 -9.845 1.00 97.56 104 PHE A C 1
ATOM 827 O O . PHE A 1 104 ? 5.564 -11.722 -10.870 1.00 97.56 104 PHE A O 1
ATOM 834 N N . MET A 1 105 ? 5.451 -11.662 -8.627 1.00 96.38 105 MET A N 1
ATOM 835 C CA . MET A 1 105 ? 6.731 -12.339 -8.386 1.00 96.38 105 MET A CA 1
ATOM 836 C C . MET A 1 105 ? 6.785 -13.725 -9.038 1.00 96.38 105 MET A C 1
ATOM 838 O O . MET A 1 105 ? 7.745 -14.052 -9.725 1.00 96.38 105 MET A O 1
ATOM 842 N N . ARG A 1 106 ? 5.739 -14.550 -8.877 1.00 98.00 106 ARG A N 1
ATOM 843 C CA . ARG A 1 106 ? 5.691 -15.896 -9.484 1.00 98.00 106 ARG A CA 1
ATOM 844 C C . ARG A 1 106 ? 5.635 -15.881 -11.009 1.00 98.00 106 ARG A C 1
ATOM 846 O O . ARG A 1 106 ? 5.934 -16.900 -11.628 1.00 98.00 106 ARG A O 1
ATOM 853 N N . LYS A 1 107 ? 5.146 -14.795 -11.605 1.00 97.38 107 LYS A N 1
ATOM 854 C CA . LYS A 1 107 ? 5.023 -14.642 -13.059 1.00 97.38 107 LYS A CA 1
ATOM 855 C C . LYS A 1 107 ? 6.139 -13.816 -13.676 1.00 97.38 107 LYS A C 1
ATOM 857 O O . LYS A 1 107 ? 6.147 -13.713 -14.896 1.00 97.38 107 LYS A O 1
ATOM 862 N N . ASP A 1 108 ? 7.048 -13.292 -12.860 1.00 95.56 108 ASP A N 1
ATOM 863 C CA . ASP A 1 108 ? 8.125 -12.407 -13.291 1.00 95.56 108 ASP A CA 1
ATOM 864 C C . ASP A 1 108 ? 7.597 -11.214 -14.113 1.00 95.56 108 ASP A C 1
ATOM 866 O O . ASP A 1 108 ? 8.062 -10.897 -15.204 1.00 95.56 108 ASP A O 1
ATOM 870 N N . ILE A 1 109 ? 6.531 -10.586 -13.605 1.00 96.06 109 ILE A N 1
ATOM 871 C CA . ILE A 1 109 ? 5.902 -9.395 -14.193 1.00 96.06 109 ILE A CA 1
ATOM 872 C C . ILE A 1 109 ? 5.840 -8.269 -13.163 1.00 96.06 109 ILE A C 1
ATOM 874 O O . ILE A 1 109 ? 5.999 -8.495 -11.966 1.00 96.06 109 ILE A O 1
ATOM 878 N N . GLY A 1 110 ? 5.549 -7.051 -13.623 1.00 93.81 110 GLY A N 1
ATOM 879 C CA . GLY A 1 110 ? 5.417 -5.901 -12.728 1.00 93.81 110 GLY A CA 1
ATOM 880 C C . GLY A 1 110 ? 6.761 -5.336 -12.274 1.00 93.81 110 GLY A C 1
ATOM 881 O O . GLY A 1 110 ? 6.826 -4.721 -11.219 1.00 93.81 110 GLY A O 1
ATOM 882 N N . THR A 1 111 ? 7.829 -5.532 -13.052 1.00 92.81 111 THR A N 1
ATOM 883 C CA . THR A 1 111 ? 9.114 -4.855 -12.831 1.00 92.81 111 THR A CA 1
ATOM 884 C C . THR A 1 111 ? 8.939 -3.331 -12.849 1.00 92.81 111 THR A C 1
ATOM 886 O O . THR A 1 111 ? 8.056 -2.848 -13.574 1.00 92.81 111 THR A O 1
ATOM 889 N N . PRO A 1 112 ? 9.774 -2.567 -12.122 1.00 93.88 112 PRO A N 1
ATOM 890 C CA . PRO A 1 112 ? 9.776 -1.109 -12.211 1.00 93.88 112 PRO A CA 1
ATOM 891 C C . PRO A 1 112 ? 9.830 -0.608 -13.664 1.00 93.88 112 PRO A C 1
ATOM 893 O O . PRO A 1 112 ? 10.400 -1.263 -14.542 1.00 93.88 112 PRO A O 1
ATOM 896 N N . GLY A 1 113 ? 9.167 0.512 -13.933 1.00 91.81 113 GLY A N 1
ATOM 897 C CA . GLY A 1 113 ? 8.943 1.085 -15.260 1.00 91.81 113 GLY A CA 1
ATOM 898 C C . GLY A 1 113 ? 7.845 0.402 -16.088 1.00 91.81 113 GLY A C 1
ATOM 899 O O . GLY A 1 113 ? 7.461 0.913 -17.140 1.00 91.81 113 GLY A O 1
ATOM 900 N N . SER A 1 114 ? 7.304 -0.743 -15.655 1.00 96.25 114 SER A N 1
ATOM 901 C CA . SER A 1 114 ? 6.192 -1.392 -16.361 1.00 96.25 114 SER A CA 1
ATOM 902 C C . SER A 1 114 ? 4.840 -0.768 -16.002 1.00 96.25 114 SER A C 1
ATOM 904 O O . SER A 1 114 ? 4.606 -0.344 -14.871 1.00 96.25 114 SER A O 1
ATOM 906 N N . TRP A 1 115 ? 3.886 -0.811 -16.939 1.00 96.88 115 TRP A N 1
ATOM 907 C CA . TRP A 1 115 ? 2.503 -0.383 -16.680 1.00 96.88 115 TRP A CA 1
ATOM 908 C C . TRP A 1 115 ? 1.885 -1.088 -15.461 1.00 96.88 115 TRP A C 1
ATOM 910 O O . TRP A 1 115 ? 1.188 -0.468 -14.661 1.00 96.88 115 TRP A O 1
ATOM 920 N N . LEU A 1 116 ? 2.167 -2.386 -15.291 1.00 95.69 116 LEU A N 1
ATOM 921 C CA . LEU A 1 116 ? 1.692 -3.156 -14.139 1.00 95.69 116 LEU A CA 1
ATOM 922 C C . LEU A 1 116 ? 2.303 -2.665 -12.820 1.00 95.69 116 LEU A C 1
ATOM 924 O O . LEU A 1 116 ? 1.583 -2.592 -11.824 1.00 95.69 116 LEU A O 1
ATOM 928 N N . SER A 1 117 ? 3.593 -2.305 -12.813 1.00 95.38 117 SER A N 1
ATOM 929 C CA . SER A 1 117 ? 4.237 -1.717 -11.634 1.00 95.38 117 SER A CA 1
ATOM 930 C C . SER A 1 117 ? 3.572 -0.402 -11.250 1.00 95.38 117 SER A C 1
ATOM 932 O O . SER A 1 117 ? 3.184 -0.262 -10.091 1.00 95.38 117 SER A O 1
ATOM 934 N N . LEU A 1 118 ? 3.358 0.495 -12.221 1.00 97.44 118 LEU A N 1
ATOM 935 C CA . LEU A 1 118 ? 2.744 1.806 -12.007 1.00 97.44 118 LEU A CA 1
ATOM 936 C C . LEU A 1 118 ? 1.318 1.696 -11.458 1.00 97.44 118 LEU A C 1
ATOM 938 O O . LEU A 1 118 ? 0.988 2.321 -10.453 1.00 97.44 118 LEU A O 1
ATOM 942 N N . VAL A 1 119 ? 0.474 0.867 -12.081 1.00 97.50 119 VAL A N 1
ATOM 943 C CA . VAL A 1 119 ? -0.913 0.671 -11.630 1.00 97.50 119 VAL A CA 1
ATOM 944 C C . VAL A 1 119 ? -0.946 0.119 -10.208 1.00 97.50 119 VAL A C 1
ATOM 946 O O . VAL A 1 119 ? -1.687 0.617 -9.363 1.00 97.50 119 VAL A O 1
ATOM 949 N N . HIS A 1 120 ? -0.124 -0.887 -9.915 1.00 97.56 120 HIS A N 1
ATOM 950 C CA . HIS A 1 120 ? -0.079 -1.453 -8.573 1.00 97.56 120 HIS A CA 1
ATOM 951 C C . HIS A 1 120 ? 0.504 -0.469 -7.550 1.00 97.56 120 HIS A C 1
ATOM 953 O O . HIS A 1 120 ? 0.038 -0.427 -6.412 1.00 97.56 120 HIS A O 1
ATOM 959 N N . ALA A 1 121 ? 1.501 0.333 -7.930 1.00 97.50 121 ALA A N 1
ATOM 960 C CA . ALA A 1 121 ? 2.046 1.387 -7.083 1.00 97.50 121 ALA A CA 1
ATOM 961 C C . ALA A 1 121 ? 0.970 2.423 -6.728 1.00 97.50 121 ALA A C 1
ATOM 963 O O . ALA A 1 121 ? 0.827 2.753 -5.557 1.00 97.50 121 ALA A O 1
ATOM 964 N N . ALA A 1 122 ? 0.127 2.826 -7.684 1.00 97.75 122 ALA A N 1
ATOM 965 C CA . ALA A 1 122 ? -1.005 3.721 -7.430 1.00 97.75 122 ALA A CA 1
ATOM 966 C C . ALA A 1 122 ? -2.056 3.110 -6.487 1.00 97.75 122 ALA A C 1
ATOM 968 O O . ALA A 1 122 ? -2.655 3.819 -5.677 1.00 97.75 122 ALA A O 1
ATOM 969 N N . CYS A 1 123 ? -2.280 1.792 -6.544 1.00 97.56 123 CYS A N 1
ATOM 970 C CA . CYS A 1 123 ? -3.148 1.111 -5.581 1.00 97.56 123 CYS A CA 1
ATOM 971 C C . CYS A 1 123 ? -2.557 1.124 -4.162 1.00 97.56 123 CYS A C 1
ATOM 973 O O . CYS A 1 123 ? -3.288 1.357 -3.201 1.00 97.56 123 CYS A O 1
ATOM 975 N N . VAL A 1 124 ? -1.251 0.874 -4.030 1.00 97.12 124 VAL A N 1
ATOM 976 C CA . VAL A 1 124 ? -0.544 0.902 -2.737 1.00 97.12 124 VAL A CA 1
ATOM 977 C C . VAL A 1 124 ? -0.458 2.329 -2.187 1.00 97.12 124 VAL A C 1
ATOM 979 O O . VAL A 1 124 ? -0.636 2.526 -0.988 1.00 97.12 124 VAL A O 1
ATOM 982 N N . GLU A 1 125 ? -0.269 3.331 -3.048 1.00 97.69 125 GLU A N 1
ATOM 983 C CA . GLU A 1 125 ? -0.314 4.739 -2.661 1.00 97.69 125 GLU A CA 1
ATOM 984 C C . GLU A 1 125 ? -1.694 5.104 -2.107 1.00 97.69 125 GLU A C 1
ATOM 986 O O . GLU A 1 125 ? -1.794 5.613 -0.995 1.00 97.69 125 GLU A O 1
ATOM 991 N N . ALA A 1 126 ? -2.770 4.770 -2.821 1.00 97.62 126 ALA A N 1
ATOM 992 C CA . ALA A 1 126 ? -4.123 5.023 -2.334 1.00 97.62 126 ALA A CA 1
ATOM 993 C C . ALA A 1 126 ? -4.369 4.387 -0.955 1.00 97.62 126 ALA A C 1
ATOM 995 O O . ALA A 1 126 ? -4.973 5.003 -0.076 1.00 97.62 126 ALA A O 1
ATOM 996 N N . LEU A 1 127 ? -3.871 3.162 -0.760 1.00 96.19 127 LEU A N 1
ATOM 997 C CA . LEU A 1 127 ? -3.990 2.432 0.495 1.00 96.19 127 LEU A CA 1
ATOM 998 C C . LEU A 1 127 ? -3.279 3.153 1.652 1.00 96.19 127 LEU A C 1
ATOM 1000 O O . LEU A 1 127 ? -3.915 3.435 2.670 1.00 96.19 127 LEU A O 1
ATOM 1004 N N . GLN A 1 128 ? -1.987 3.478 1.504 1.00 96.19 128 GLN A N 1
ATOM 1005 C CA . GLN A 1 128 ? -1.232 4.153 2.570 1.00 96.19 128 GLN A CA 1
ATOM 1006 C C . GLN A 1 128 ? -1.819 5.533 2.886 1.00 96.19 128 GLN A C 1
ATOM 1008 O O . GLN A 1 128 ? -1.895 5.912 4.051 1.00 96.19 128 GLN A O 1
ATOM 1013 N N . ARG A 1 129 ? -2.278 6.269 1.862 1.00 97.44 129 ARG A N 1
ATOM 1014 C CA . ARG A 1 129 ? -2.798 7.632 2.007 1.00 97.44 129 ARG A CA 1
ATOM 1015 C C . ARG A 1 129 ? -4.121 7.612 2.750 1.00 97.44 129 ARG A C 1
ATOM 1017 O O . ARG A 1 129 ? -4.301 8.381 3.689 1.00 97.44 129 ARG A O 1
ATOM 1024 N N . GLY A 1 130 ? -5.001 6.674 2.399 1.00 96.69 130 GLY A N 1
ATOM 1025 C CA . GLY A 1 130 ? -6.227 6.443 3.151 1.00 96.69 130 GLY A CA 1
ATOM 1026 C C . GLY A 1 130 ? -5.953 6.090 4.613 1.00 96.69 130 GLY A C 1
ATOM 1027 O O . GLY A 1 130 ? -6.580 6.650 5.508 1.00 96.69 130 GLY A O 1
ATOM 1028 N N . ALA A 1 131 ? -4.964 5.231 4.876 1.00 95.50 131 ALA A N 1
ATOM 1029 C CA . ALA A 1 131 ? -4.580 4.871 6.240 1.00 95.50 131 ALA A CA 1
ATOM 1030 C C . ALA A 1 131 ? -4.019 6.071 7.017 1.00 95.50 131 ALA A C 1
ATOM 1032 O O . ALA A 1 131 ? -4.418 6.303 8.157 1.00 95.50 131 ALA A O 1
ATOM 1033 N N . ALA A 1 132 ? -3.146 6.867 6.395 1.00 96.06 132 ALA A N 1
ATOM 1034 C CA . ALA A 1 132 ? -2.597 8.087 6.979 1.00 96.06 132 ALA A CA 1
ATOM 1035 C C . ALA A 1 132 ? -3.706 9.076 7.372 1.00 96.06 132 ALA A C 1
ATOM 1037 O O . ALA A 1 132 ? -3.658 9.645 8.465 1.00 96.06 132 ALA A O 1
ATOM 1038 N N . MET A 1 133 ? -4.723 9.226 6.517 1.00 95.94 133 MET A N 1
ATOM 1039 C CA . MET A 1 133 ? -5.903 10.057 6.770 1.00 95.94 133 MET A CA 1
ATOM 1040 C C . MET A 1 133 ? -6.725 9.560 7.957 1.00 95.94 133 MET A C 1
ATOM 1042 O O . MET A 1 133 ? -6.985 10.327 8.883 1.00 95.94 133 MET A O 1
ATOM 1046 N N . SER A 1 134 ? -7.072 8.275 8.010 1.00 95.38 134 SER A N 1
ATOM 1047 C CA . SER A 1 134 ? -7.889 7.725 9.108 1.00 95.38 134 SER A CA 1
ATOM 1048 C C . SER A 1 134 ? -7.146 7.631 10.446 1.00 95.38 134 SER A C 1
ATOM 1050 O O . SER A 1 134 ? -7.768 7.611 11.516 1.00 95.38 134 SER A O 1
ATOM 1052 N N . LEU A 1 135 ? -5.811 7.583 10.405 1.00 93.56 135 LEU A N 1
ATOM 1053 C CA . LEU A 1 135 ? -4.944 7.679 11.582 1.00 93.56 135 LEU A CA 1
ATOM 1054 C C . LEU A 1 135 ? -4.707 9.130 12.033 1.00 93.56 135 LEU A C 1
ATOM 1056 O O . LEU A 1 135 ? -4.163 9.335 13.116 1.00 93.56 135 LEU A O 1
ATOM 1060 N N . GLY A 1 136 ? -5.109 10.129 11.241 1.00 94.25 136 GLY A N 1
ATOM 1061 C CA . GLY A 1 136 ? -4.862 11.545 11.528 1.00 94.25 136 GLY A CA 1
ATOM 1062 C C . GLY A 1 136 ? -3.398 11.971 11.366 1.00 94.25 136 GLY A C 1
ATOM 1063 O O . GLY A 1 136 ? -2.998 12.989 11.925 1.00 94.25 136 GLY A O 1
ATOM 1064 N N . ILE A 1 137 ? -2.597 11.198 10.625 1.00 94.00 137 ILE A N 1
ATOM 1065 C CA . ILE A 1 137 ? -1.182 11.489 10.337 1.00 94.00 137 ILE A CA 1
ATOM 1066 C C . ILE A 1 137 ? -1.066 12.534 9.217 1.00 94.00 137 ILE A C 1
ATOM 1068 O O . ILE A 1 137 ? -0.190 13.393 9.257 1.00 94.00 137 ILE A O 1
ATOM 1072 N N . SER A 1 138 ? -1.954 12.481 8.220 1.00 93.00 138 SER A N 1
ATOM 1073 C CA . SER A 1 138 ? -1.949 13.382 7.062 1.00 93.00 138 SER A CA 1
ATOM 1074 C C . SER A 1 138 ? -3.358 13.575 6.511 1.00 93.00 138 SER A C 1
ATOM 1076 O O . SER A 1 138 ? -4.167 12.668 6.596 1.00 93.00 138 SER A O 1
ATOM 1078 N N . ASN A 1 139 ? -3.642 14.720 5.886 1.00 92.62 139 ASN A N 1
ATOM 1079 C CA . ASN A 1 139 ? -4.889 14.963 5.142 1.00 92.62 139 ASN A CA 1
ATOM 1080 C C . ASN A 1 139 ? -4.668 15.008 3.620 1.00 92.62 139 ASN A C 1
ATOM 1082 O O . ASN A 1 139 ? -5.558 15.415 2.877 1.00 92.62 139 ASN A O 1
ATOM 1086 N N . ASN A 1 140 ? -3.466 14.666 3.151 1.00 91.62 140 ASN A N 1
ATOM 1087 C CA . ASN A 1 140 ? -3.098 14.770 1.745 1.00 91.62 140 ASN A CA 1
ATOM 1088 C C . ASN A 1 140 ? -3.377 13.444 1.007 1.00 91.62 140 ASN A C 1
ATOM 1090 O O . ASN A 1 140 ? -2.689 12.461 1.285 1.00 91.62 140 ASN A O 1
ATOM 1094 N N . PRO A 1 141 ? -4.301 13.406 0.027 1.00 89.94 141 PRO A N 1
ATOM 1095 C CA . PRO A 1 141 ? -4.565 12.208 -0.769 1.00 89.94 141 PRO A CA 1
ATOM 1096 C C . PRO A 1 141 ? -3.533 11.968 -1.887 1.00 89.94 141 PRO A C 1
ATOM 1098 O O . PRO A 1 141 ? -3.677 10.995 -2.626 1.00 89.94 141 PRO A O 1
ATOM 1101 N N . ALA A 1 142 ? -2.542 12.858 -2.047 1.00 89.94 142 ALA A N 1
ATOM 1102 C CA . ALA A 1 142 ? -1.553 12.876 -3.133 1.00 89.94 142 ALA A CA 1
ATOM 1103 C C . ALA A 1 142 ? -2.169 12.960 -4.546 1.00 89.94 142 ALA A C 1
ATOM 1105 O O . ALA A 1 142 ? -1.600 12.496 -5.525 1.00 89.94 142 ALA A O 1
ATOM 1106 N N . GLY A 1 143 ? -3.367 13.546 -4.663 1.00 91.00 143 GLY A N 1
ATOM 1107 C CA . GLY A 1 143 ? -4.098 13.630 -5.934 1.00 91.00 143 GLY A CA 1
ATOM 1108 C C . GLY A 1 143 ? -4.723 12.307 -6.394 1.00 91.00 143 GLY A C 1
ATOM 1109 O O . GLY A 1 143 ? -5.373 12.278 -7.437 1.00 91.00 143 GLY A O 1
ATOM 1110 N N . ASN A 1 144 ? -4.584 11.230 -5.617 1.00 92.75 144 ASN A N 1
ATOM 1111 C CA . ASN A 1 144 ? -5.179 9.935 -5.903 1.00 92.75 144 ASN A CA 1
ATOM 1112 C C . ASN A 1 144 ? -6.587 9.849 -5.274 1.00 92.75 144 ASN A C 1
ATOM 1114 O O . ASN A 1 144 ? -6.714 9.731 -4.053 1.00 92.75 144 ASN A O 1
ATOM 1118 N N . PRO A 1 145 ? -7.676 9.886 -6.066 1.00 94.38 145 PRO A N 1
ATOM 1119 C CA . PRO A 1 145 ? -9.040 9.933 -5.529 1.00 94.38 145 PRO A CA 1
ATOM 1120 C C . PRO A 1 145 ? -9.463 8.635 -4.823 1.00 94.38 145 PRO A C 1
ATOM 1122 O O . PRO A 1 145 ? -10.478 8.607 -4.128 1.00 94.38 145 PRO A O 1
ATOM 1125 N N . ALA A 1 146 ? -8.724 7.534 -4.998 1.00 96.56 146 ALA A N 1
ATOM 1126 C CA . ALA A 1 146 ? -8.984 6.308 -4.253 1.00 96.56 146 ALA A CA 1
ATOM 1127 C C . ALA A 1 146 ? -8.518 6.405 -2.789 1.00 96.56 146 ALA A C 1
ATOM 1129 O O . ALA A 1 146 ? -9.062 5.687 -1.952 1.00 96.56 146 ALA A O 1
ATOM 1130 N N . SER A 1 147 ? -7.587 7.311 -2.463 1.00 97.56 147 SER A N 1
ATOM 1131 C CA . SER A 1 147 ? -7.115 7.552 -1.092 1.00 97.56 147 SER A CA 1
ATOM 1132 C C . SER A 1 147 ? -8.259 7.921 -0.148 1.00 97.56 147 SER A C 1
ATOM 1134 O O . SER A 1 147 ? -8.380 7.357 0.934 1.00 97.56 147 SER A O 1
ATOM 1136 N N . GLU A 1 148 ? -9.159 8.806 -0.583 1.00 97.38 148 GLU A N 1
ATOM 1137 C CA . GLU A 1 148 ? -10.318 9.234 0.213 1.00 97.38 148 GLU A CA 1
ATOM 1138 C C . GLU A 1 148 ? -11.310 8.088 0.448 1.00 97.38 148 GLU A C 1
ATO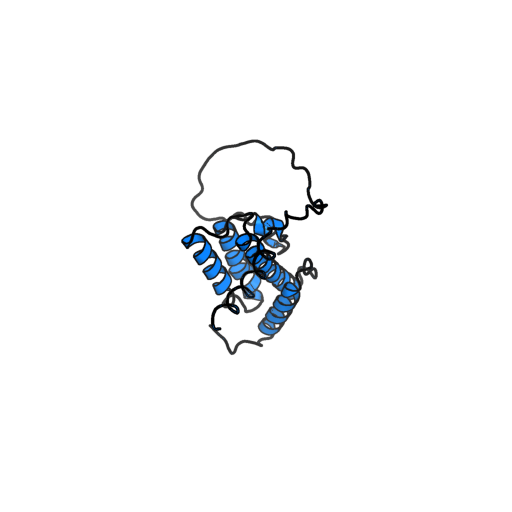M 1140 O O . GLU A 1 148 ? -11.889 7.970 1.524 1.00 97.38 148 GLU A O 1
ATOM 1145 N N . LYS A 1 149 ? -11.472 7.196 -0.538 1.00 96.88 149 LYS A N 1
ATOM 1146 C CA . LYS A 1 149 ? -12.329 6.008 -0.400 1.00 96.88 149 LYS A CA 1
ATOM 1147 C C . LYS A 1 149 ? -11.751 5.009 0.596 1.00 96.88 149 LYS A C 1
ATOM 1149 O O . LYS A 1 149 ? -12.503 4.413 1.361 1.00 96.88 149 LYS A O 1
ATOM 1154 N N . TRP A 1 150 ? -10.431 4.833 0.597 1.00 96.12 150 TRP A N 1
ATOM 1155 C CA . TRP A 1 150 ? -9.756 4.038 1.620 1.00 96.12 150 TRP A CA 1
ATOM 1156 C C . TRP A 1 150 ? -9.884 4.675 3.002 1.00 96.12 150 TRP A C 1
ATOM 1158 O O . TRP A 1 150 ? -10.170 3.961 3.960 1.00 96.12 150 TRP A O 1
ATOM 1168 N N . ALA A 1 15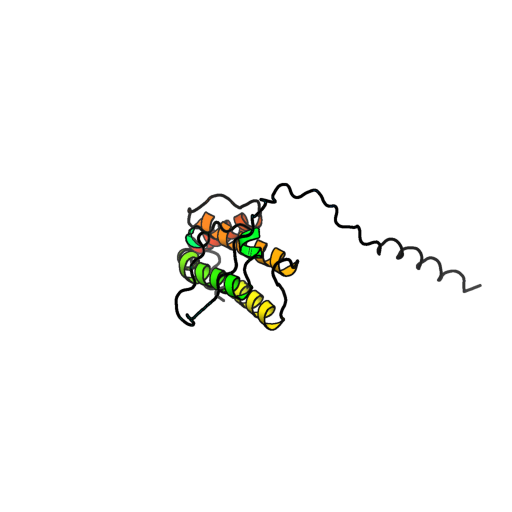1 ? -9.747 6.000 3.099 1.00 97.00 151 ALA A N 1
ATOM 1169 C CA . ALA A 1 151 ? -9.918 6.716 4.359 1.00 97.00 151 ALA A CA 1
ATOM 1170 C C . ALA A 1 151 ? -11.325 6.512 4.949 1.00 97.00 151 ALA A C 1
ATOM 1172 O O . ALA A 1 151 ? -11.465 6.175 6.126 1.00 97.00 151 ALA A O 1
ATOM 1173 N N . ASP A 1 152 ? -12.364 6.654 4.120 1.00 96.31 152 ASP A N 1
ATOM 1174 C CA . ASP A 1 152 ? -13.754 6.397 4.513 1.00 96.31 152 ASP A CA 1
ATOM 1175 C C . ASP A 1 152 ? -13.963 4.937 4.941 1.00 96.31 152 ASP A C 1
ATOM 1177 O O . ASP A 1 152 ? -14.527 4.672 6.002 1.00 96.31 152 ASP A O 1
ATOM 1181 N N . PHE A 1 153 ? -13.444 3.974 4.172 1.00 94.75 153 PHE A N 1
ATOM 1182 C CA . PHE A 1 153 ? -13.521 2.556 4.529 1.00 94.75 153 PHE A CA 1
ATOM 1183 C C . PHE A 1 153 ? -12.887 2.265 5.900 1.00 94.75 153 PHE A C 1
ATOM 1185 O O . PHE A 1 153 ? -13.504 1.598 6.735 1.00 94.75 153 PHE A O 1
ATOM 1192 N N . PHE A 1 154 ? -11.683 2.782 6.163 1.00 95.00 154 PHE A N 1
ATOM 1193 C CA . PHE A 1 154 ? -11.010 2.591 7.450 1.00 95.00 154 PHE A CA 1
ATOM 1194 C C . PHE A 1 154 ? -11.716 3.292 8.597 1.00 95.00 154 PHE A C 1
ATOM 1196 O O . PHE A 1 154 ? -11.781 2.733 9.690 1.00 95.00 154 PHE A O 1
ATOM 1203 N N . ASP A 1 155 ? -12.270 4.481 8.368 1.00 94.62 155 ASP A N 1
ATOM 1204 C CA . ASP A 1 155 ? -13.042 5.170 9.395 1.00 94.62 155 ASP A CA 1
ATOM 1205 C C . ASP A 1 155 ? -14.306 4.377 9.755 1.00 94.62 155 ASP A C 1
ATOM 1207 O O . ASP A 1 155 ? -14.595 4.156 10.933 1.00 94.62 155 ASP A O 1
ATOM 1211 N N . GLN A 1 156 ? -15.010 3.832 8.760 1.00 94.00 156 GLN A N 1
ATOM 1212 C CA . GLN A 1 156 ? -16.152 2.949 8.993 1.00 94.00 156 GLN A CA 1
ATOM 1213 C C . GLN A 1 156 ? -15.761 1.695 9.795 1.00 94.00 156 GLN A C 1
ATOM 1215 O O . GLN A 1 156 ? -16.442 1.364 10.771 1.00 94.00 156 GLN A O 1
ATOM 1220 N N . ARG A 1 157 ? -14.659 1.023 9.433 1.00 91.56 157 ARG A N 1
ATOM 1221 C CA . ARG A 1 157 ? -14.149 -0.165 10.147 1.00 91.56 157 ARG A CA 1
ATOM 1222 C C . ARG A 1 157 ? -13.746 0.147 11.585 1.00 91.56 157 ARG A C 1
ATOM 1224 O O . ARG A 1 157 ? -14.167 -0.557 12.501 1.00 91.56 157 ARG A O 1
ATOM 1231 N N . LYS A 1 158 ? -13.017 1.243 11.805 1.00 91.31 158 LYS A N 1
ATOM 1232 C CA . LYS A 1 158 ? -12.621 1.731 13.136 1.00 91.31 158 LYS A CA 1
ATOM 1233 C C . LYS A 1 158 ? -13.825 1.987 14.051 1.00 91.31 158 LYS A C 1
ATOM 1235 O O . LYS A 1 158 ? -13.728 1.786 15.258 1.00 91.31 158 LYS A O 1
ATOM 1240 N N . HIS A 1 159 ? -14.971 2.373 13.486 1.00 92.00 159 HIS A N 1
ATOM 1241 C CA . HIS A 1 159 ? -16.236 2.559 14.206 1.00 92.00 159 HIS A CA 1
ATOM 1242 C C . HIS A 1 159 ? -17.116 1.292 14.275 1.00 92.00 159 HIS A C 1
ATOM 1244 O O . HIS A 1 159 ? -18.303 1.382 14.595 1.00 92.00 159 HIS A O 1
ATOM 1250 N N . GLY A 1 160 ? -16.563 0.111 13.978 1.00 90.50 160 GLY A N 1
ATOM 1251 C CA . GLY A 1 160 ? -17.257 -1.174 14.097 1.00 90.50 160 GLY A CA 1
ATOM 1252 C C . GLY A 1 160 ? -18.283 -1.453 12.996 1.00 90.50 160 GLY A C 1
ATOM 1253 O O . GLY A 1 160 ? -19.143 -2.315 13.168 1.00 90.50 160 GLY A O 1
ATOM 1254 N N . ARG A 1 161 ? -18.225 -0.727 11.872 1.00 91.31 161 ARG A N 1
ATOM 1255 C CA . ARG A 1 161 ? -19.036 -1.002 10.675 1.00 91.31 161 ARG A CA 1
ATOM 1256 C C . ARG A 1 161 ? -18.256 -1.887 9.703 1.00 91.31 161 ARG A C 1
ATOM 1258 O O . ARG A 1 161 ? -17.052 -2.058 9.843 1.00 91.31 161 ARG A O 1
ATOM 1265 N N . LEU A 1 162 ? -18.935 -2.418 8.682 1.00 88.00 162 LEU A N 1
ATOM 1266 C CA . LEU A 1 162 ? -18.323 -3.253 7.632 1.00 88.00 162 LEU A CA 1
ATOM 1267 C C . LEU A 1 162 ? -17.635 -4.526 8.178 1.00 88.00 162 LEU A C 1
ATOM 1269 O O . LEU A 1 162 ? -16.627 -4.983 7.634 1.00 88.00 162 LEU A O 1
ATOM 1273 N N . THR A 1 163 ? -18.184 -5.096 9.253 1.00 82.19 163 THR A N 1
ATOM 1274 C CA . THR A 1 163 ? -17.670 -6.288 9.951 1.00 82.19 163 THR A CA 1
ATOM 1275 C C . THR A 1 163 ? -18.318 -7.596 9.486 1.00 82.19 163 THR A C 1
ATOM 1277 O O . THR A 1 163 ? -17.754 -8.662 9.701 1.00 82.19 163 THR A O 1
ATOM 1280 N N . ASP A 1 164 ? -19.449 -7.530 8.775 1.00 78.88 164 ASP A N 1
ATOM 1281 C CA . ASP A 1 164 ? -20.205 -8.708 8.305 1.00 78.88 164 ASP A CA 1
ATOM 1282 C C . ASP A 1 164 ? -19.465 -9.542 7.240 1.00 78.88 164 ASP A C 1
ATOM 1284 O O . ASP A 1 164 ? -19.893 -10.637 6.875 1.00 78.88 164 ASP A O 1
ATOM 1288 N N . ARG A 1 165 ? -18.351 -9.019 6.718 1.00 63.31 165 ARG A N 1
ATOM 1289 C CA . ARG A 1 165 ? -17.399 -9.728 5.856 1.00 63.31 165 ARG A CA 1
ATOM 1290 C C . ARG A 1 165 ? -16.076 -9.906 6.598 1.00 63.31 165 ARG A C 1
ATOM 1292 O O . ARG A 1 165 ? -15.054 -9.360 6.190 1.00 63.31 165 ARG A O 1
ATOM 1299 N N . SER A 1 166 ? -16.106 -10.645 7.701 1.00 55.62 166 SER A N 1
ATOM 1300 C CA . SER A 1 166 ? -14.892 -11.252 8.245 1.00 55.62 166 SER A CA 1
ATOM 1301 C C . SER A 1 166 ? -14.460 -12.344 7.265 1.00 55.62 166 SER A C 1
ATOM 1303 O O . SER A 1 166 ? -15.135 -13.373 7.163 1.00 55.62 166 SER A O 1
ATOM 1305 N N . VAL A 1 167 ? -13.422 -12.073 6.478 1.00 51.94 167 VAL A N 1
ATOM 1306 C CA . VAL A 1 167 ? -12.772 -13.069 5.615 1.00 51.94 167 VAL A CA 1
ATOM 1307 C C . VAL A 1 167 ? -11.587 -13.632 6.375 1.00 51.94 167 VAL A C 1
ATOM 1309 O O . VAL A 1 167 ? -10.856 -12.810 6.960 1.00 51.94 167 VAL A O 1
#

Sequence (167 aa):
MKLLIIFSFVTLTAWALHPLPPQDQGDQTVITVNELAEGTNDDNFYGTNPVDGCWETLDCSLTEIEAMSMPSRLEFVKYMSTWRLDVLQSSDQFHIFEATIAFFMRKDIGTPGSWLSLVHAACVEALQRGAAMSLGISNNPAGNPASEKWADFFDQRKHGRLTDRSV

Nearest PDB structures (foldseek):
  1x8z-assembly2_C  TM=2.424E-01  e=4.766E+00  Arabidopsis thaliana

Secondary structure (DSSP, 8-state):
--SSSSTTSSSSSSSS---PPP-----TT----------------SS-----TTTTTT---HHHHHHS-HHHHHHHHHHHIIIIITTTT-GGGGHHHHHHHHHHHHHT---TTSHHHHHHHHHHHHHHHHHHHHTTS----TT-HHHHHHHHHHHHHHTT-S-S---

Foldseek 3Di:
DPDPPPPPPPVPPPVVPDDDDPPCPPPPPDDDDDDDDDDDDDDDDDDDDPCPPCLVLLRDDLLNQLQDDLVNNLVSLVCCLPPQCVLLLCSQPRVVLNVVSVVCVVVVHLHRPDPNSSVSSLVSSLQSLL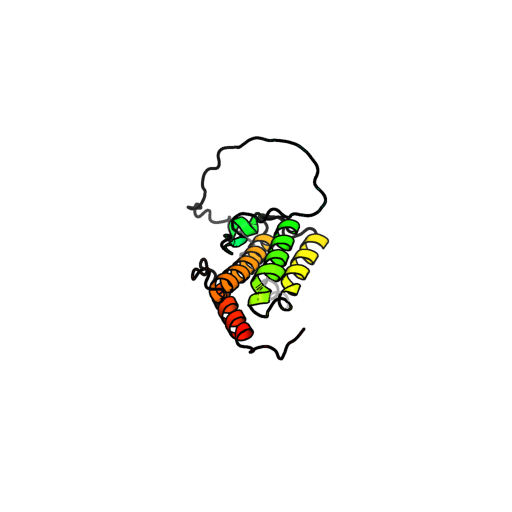SSLLVVSDPDSNPNPSVVVSVVVSVCSNVVHPCPPPD